Protein AF-A0A834P336-F1 (afdb_monomer_lite)

Structure (mmCIF, N/CA/C/O backbone):
data_AF-A0A834P336-F1
#
_entry.id   AF-A0A834P336-F1
#
loop_
_atom_site.group_PDB
_atom_site.id
_atom_site.type_symbol
_atom_site.label_atom_id
_atom_site.label_alt_id
_atom_site.label_comp_id
_atom_site.label_asym_id
_atom_site.label_entity_id
_atom_site.label_seq_id
_atom_site.pdbx_PDB_ins_code
_atom_site.Cartn_x
_atom_site.Cartn_y
_atom_site.Cartn_z
_atom_site.occupancy
_atom_site.B_iso_or_equiv
_atom_site.auth_seq_id
_atom_site.auth_comp_id
_atom_site.auth_asym_id
_atom_site.auth_atom_id
_atom_site.pdbx_PDB_model_num
ATOM 1 N N . MET A 1 1 ? 17.229 -11.995 11.593 1.00 33.75 1 MET A N 1
ATOM 2 C CA . MET A 1 1 ? 16.647 -12.210 10.253 1.00 33.75 1 MET A CA 1
ATOM 3 C C . MET A 1 1 ? 15.893 -10.932 9.916 1.00 33.75 1 MET A C 1
ATOM 5 O O . MET A 1 1 ? 14.907 -10.646 10.579 1.00 33.75 1 MET A O 1
ATOM 9 N N . ILE A 1 2 ? 16.453 -10.080 9.056 1.00 31.67 2 ILE A N 1
ATOM 10 C CA . ILE A 1 2 ? 15.857 -8.783 8.700 1.00 31.67 2 ILE A CA 1
ATOM 11 C C . ILE A 1 2 ? 14.957 -9.046 7.492 1.00 31.67 2 ILE A C 1
ATOM 13 O O . ILE A 1 2 ? 15.464 -9.443 6.446 1.00 31.67 2 ILE A O 1
ATOM 17 N N . TYR A 1 3 ? 13.643 -8.889 7.640 1.00 32.38 3 TYR A N 1
ATOM 18 C CA . TYR A 1 3 ? 12.737 -8.902 6.494 1.00 32.38 3 TYR A CA 1
ATOM 19 C C . TYR A 1 3 ? 12.752 -7.507 5.866 1.00 32.38 3 TYR A C 1
ATOM 21 O O . TYR A 1 3 ? 12.306 -6.540 6.479 1.00 32.38 3 TYR A O 1
ATOM 29 N N . GLU A 1 4 ? 13.308 -7.390 4.663 1.00 38.94 4 GLU A N 1
ATOM 30 C CA . GLU A 1 4 ? 13.214 -6.172 3.861 1.00 38.94 4 GLU A CA 1
ATOM 31 C C . GLU A 1 4 ? 11.845 -6.159 3.164 1.00 38.94 4 GLU A C 1
ATOM 33 O O . GLU A 1 4 ? 11.568 -6.988 2.293 1.00 38.94 4 GLU A O 1
ATOM 38 N N . VAL A 1 5 ? 10.961 -5.246 3.572 1.00 47.72 5 VAL A N 1
ATOM 39 C CA . VAL A 1 5 ? 9.657 -5.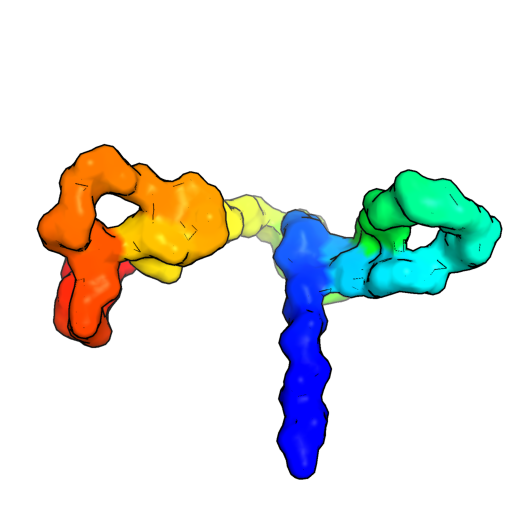049 2.925 1.00 47.72 5 VAL A CA 1
ATOM 40 C C . VAL A 1 5 ? 9.887 -4.305 1.609 1.00 47.72 5 VAL A C 1
ATOM 42 O O . VAL A 1 5 ? 10.105 -3.095 1.592 1.00 47.72 5 VAL A O 1
ATOM 45 N N . LYS A 1 6 ? 9.871 -5.036 0.492 1.00 50.91 6 LYS A N 1
ATOM 46 C CA . LYS A 1 6 ? 9.947 -4.457 -0.856 1.00 50.91 6 LYS A CA 1
ATOM 47 C C . LYS A 1 6 ? 8.554 -3.995 -1.278 1.00 50.91 6 LYS A C 1
ATOM 49 O O . LYS A 1 6 ? 7.677 -4.825 -1.498 1.00 50.91 6 LYS A O 1
ATOM 54 N N . ASN A 1 7 ? 8.359 -2.682 -1.387 1.00 49.75 7 ASN A N 1
ATOM 55 C CA . ASN A 1 7 ? 7.107 -2.085 -1.851 1.00 49.75 7 ASN A CA 1
ATOM 56 C C . ASN A 1 7 ? 7.101 -1.964 -3.383 1.00 49.75 7 ASN A C 1
ATOM 58 O O . ASN A 1 7 ? 8.090 -1.539 -3.985 1.00 49.75 7 ASN A O 1
ATOM 62 N N . TYR A 1 8 ? 5.979 -2.326 -4.006 1.00 52.62 8 TYR A N 1
ATOM 63 C CA . TYR A 1 8 ? 5.789 -2.284 -5.455 1.00 52.62 8 TYR A CA 1
ATOM 64 C C . TYR A 1 8 ? 4.554 -1.455 -5.797 1.00 52.62 8 TYR A C 1
ATOM 66 O O . TYR A 1 8 ? 3.504 -1.635 -5.187 1.00 52.62 8 TYR A O 1
ATOM 74 N N . LEU A 1 9 ? 4.662 -0.598 -6.814 1.00 52.56 9 LEU A N 1
ATOM 75 C CA . LEU A 1 9 ? 3.532 0.141 -7.385 1.00 52.56 9 LEU A CA 1
ATOM 76 C C . LEU A 1 9 ? 3.401 -0.242 -8.860 1.00 52.56 9 LEU A C 1
ATOM 78 O O . LEU A 1 9 ? 4.358 -0.078 -9.612 1.00 52.56 9 LEU A O 1
ATOM 82 N N . ASN A 1 10 ? 2.250 -0.768 -9.289 1.00 56.50 10 ASN A N 1
ATOM 83 C CA . ASN A 1 10 ? 1.966 -1.108 -10.696 1.00 56.50 10 ASN A CA 1
ATOM 84 C C . ASN A 1 10 ? 3.043 -1.972 -11.401 1.00 56.50 10 ASN A C 1
ATOM 86 O O . ASN A 1 10 ? 3.257 -1.839 -12.604 1.00 56.50 10 ASN A O 1
ATOM 90 N N . GLY A 1 11 ? 3.739 -2.846 -10.663 1.00 50.06 11 GLY A N 1
ATOM 91 C CA . GLY A 1 11 ? 4.795 -3.715 -11.207 1.00 50.06 11 GLY A CA 1
ATOM 92 C C . GLY A 1 11 ? 6.203 -3.121 -11.226 1.00 50.06 11 GLY A C 1
ATOM 93 O O . GLY A 1 11 ? 7.109 -3.727 -11.796 1.00 50.06 11 GLY A O 1
ATOM 94 N N . TYR A 1 12 ? 6.400 -1.966 -10.597 1.00 55.22 12 TYR A N 1
ATOM 95 C CA . TYR A 1 12 ? 7.688 -1.290 -10.518 1.00 55.22 12 TYR A CA 1
ATOM 96 C C . TYR A 1 12 ? 8.302 -1.439 -9.123 1.00 55.22 12 TYR A C 1
ATOM 98 O O . TYR A 1 12 ? 7.609 -1.290 -8.114 1.00 55.22 12 TYR A O 1
ATOM 106 N N . LEU A 1 13 ? 9.607 -1.731 -9.074 1.00 54.22 13 LEU A N 1
ATOM 107 C CA . LEU A 1 13 ? 10.395 -1.717 -7.840 1.00 54.22 13 LEU A CA 1
ATOM 108 C C . LEU A 1 13 ? 10.589 -0.269 -7.393 1.00 54.22 13 LEU A C 1
ATOM 110 O O . LEU A 1 13 ? 11.182 0.521 -8.131 1.00 54.22 13 LEU A O 1
ATOM 114 N N . VAL A 1 14 ? 10.117 0.060 -6.191 1.00 58.66 14 VAL A N 1
ATOM 115 C CA . VAL A 1 14 ? 10.369 1.355 -5.556 1.00 58.66 14 VAL A CA 1
ATOM 116 C C . VAL A 1 14 ? 11.638 1.236 -4.716 1.00 58.66 14 VAL A C 1
ATOM 118 O O . VAL A 1 14 ? 11.633 0.601 -3.663 1.00 58.66 14 VAL A O 1
ATOM 121 N N . THR A 1 15 ? 12.741 1.825 -5.182 1.00 53.56 15 THR A N 1
ATOM 122 C CA . THR A 1 15 ? 14.015 1.853 -4.441 1.00 53.56 15 THR A CA 1
ATOM 123 C C . THR A 1 15 ? 14.342 3.274 -3.971 1.00 53.56 15 THR A C 1
ATOM 125 O O . THR A 1 15 ? 14.328 4.173 -4.812 1.00 53.56 15 THR A O 1
ATOM 128 N N . PRO A 1 16 ? 14.706 3.509 -2.692 1.00 54.41 16 PRO A N 1
ATOM 129 C CA . PRO A 1 16 ? 14.867 4.865 -2.146 1.00 54.41 16 PRO A CA 1
ATOM 130 C C . PRO A 1 16 ? 16.126 5.633 -2.573 1.00 54.41 16 PRO A C 1
ATOM 132 O O . PRO A 1 16 ? 16.471 6.612 -1.919 1.00 54.41 16 PRO A O 1
ATOM 135 N N . ASN A 1 17 ? 16.884 5.200 -3.583 1.00 55.78 17 ASN A N 1
ATOM 136 C CA . ASN A 1 17 ? 18.174 5.836 -3.847 1.00 55.78 17 ASN A CA 1
ATOM 137 C C . ASN A 1 17 ? 18.572 5.792 -5.322 1.00 55.78 17 ASN A C 1
ATOM 139 O O . ASN A 1 17 ? 19.290 4.906 -5.782 1.00 55.78 17 ASN A O 1
ATOM 143 N N . CYS A 1 18 ? 18.118 6.790 -6.072 1.00 56.34 18 CYS A N 1
ATOM 144 C CA . CYS A 1 18 ? 18.607 7.070 -7.415 1.00 56.34 18 CYS A CA 1
ATOM 145 C C . CYS A 1 18 ? 19.246 8.463 -7.443 1.00 56.34 18 CYS A C 1
ATOM 147 O O . CYS A 1 18 ? 18.785 9.361 -8.129 1.00 56.34 18 CYS A O 1
ATOM 149 N N . LYS A 1 19 ? 20.373 8.561 -6.726 1.00 52.38 19 LYS A N 1
ATOM 150 C CA . LYS A 1 19 ? 21.331 9.679 -6.662 1.00 52.38 19 LYS A CA 1
ATOM 151 C C . LYS A 1 19 ? 20.922 10.880 -5.797 1.00 52.38 19 LYS A C 1
ATOM 153 O O . LYS A 1 19 ? 19.804 11.365 -5.820 1.00 52.38 19 LYS A O 1
ATOM 158 N N . ASN A 1 20 ? 21.920 11.326 -5.033 1.00 54.28 20 ASN A N 1
ATOM 159 C CA . ASN A 1 20 ? 21.906 12.420 -4.066 1.00 54.28 20 ASN A CA 1
ATOM 160 C C . ASN A 1 20 ? 21.373 13.729 -4.66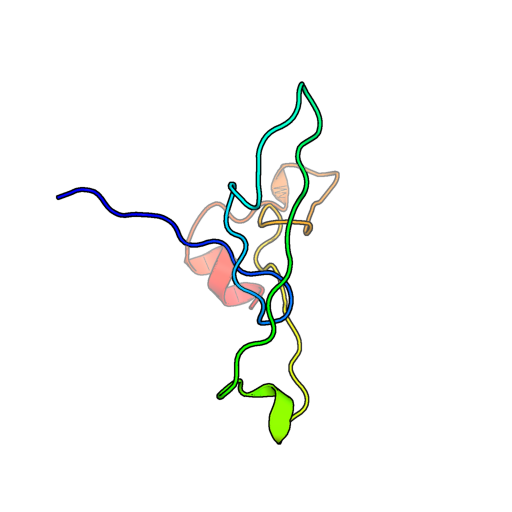9 1.00 54.28 20 ASN A C 1
ATOM 162 O O . ASN A 1 20 ? 21.9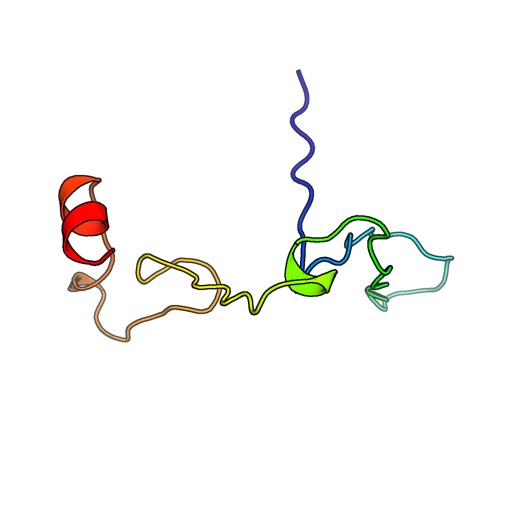47 14.155 -5.662 1.00 54.28 20 ASN A O 1
ATOM 166 N N . TYR A 1 21 ? 20.380 14.377 -4.043 1.00 41.84 21 TYR A N 1
ATOM 167 C CA . TYR A 1 21 ? 20.462 15.728 -3.455 1.00 41.84 21 TYR A CA 1
ATOM 168 C C . TYR A 1 21 ? 19.268 15.992 -2.507 1.00 41.84 21 TYR A C 1
ATOM 170 O O . TYR A 1 21 ? 18.312 15.228 -2.435 1.00 41.84 21 TYR A O 1
ATOM 178 N N . SER A 1 22 ? 19.426 17.034 -1.690 1.00 49.44 22 SER A N 1
ATOM 179 C CA . SER A 1 22 ? 18.705 17.410 -0.467 1.00 49.44 22 SER A CA 1
ATOM 180 C C . SER A 1 22 ? 17.173 17.427 -0.542 1.00 49.44 22 SER A C 1
ATOM 182 O O . SER A 1 22 ? 16.606 18.167 -1.336 1.00 49.44 22 SER A O 1
ATOM 184 N N . PHE A 1 23 ? 16.537 16.705 0.390 1.00 55.78 23 PHE A N 1
ATOM 185 C CA . PHE A 1 23 ? 15.121 16.817 0.774 1.00 55.78 23 PHE A CA 1
ATOM 186 C C . PHE A 1 23 ? 14.118 16.864 -0.389 1.00 55.78 23 PHE A C 1
ATOM 188 O O . PHE A 1 23 ? 13.216 17.693 -0.417 1.00 55.78 23 PHE A O 1
ATOM 195 N N . GLN A 1 24 ? 14.225 15.908 -1.305 1.00 48.72 24 GLN A N 1
ATOM 196 C CA . GLN A 1 24 ? 13.125 15.515 -2.175 1.00 48.72 24 GLN A CA 1
ATOM 197 C C . GLN A 1 24 ? 13.136 13.986 -2.256 1.00 48.72 24 GLN A C 1
ATOM 199 O O . GLN A 1 24 ? 14.161 13.384 -2.571 1.00 48.72 24 GLN A O 1
ATOM 204 N N . LEU A 1 25 ? 12.029 13.334 -1.884 1.00 60.03 25 LEU A N 1
ATOM 205 C CA . LEU A 1 25 ? 11.894 11.887 -2.050 1.00 60.03 25 LEU A CA 1
ATOM 206 C C . LEU A 1 25 ? 11.652 11.609 -3.540 1.00 60.03 25 LEU A C 1
ATOM 208 O O . LEU A 1 25 ? 10.508 11.488 -3.973 1.00 60.03 25 LEU A O 1
ATOM 212 N N . ASP A 1 26 ? 12.723 11.548 -4.327 1.00 55.41 26 ASP A N 1
ATOM 213 C CA . ASP A 1 26 ? 12.644 11.162 -5.735 1.00 55.41 26 ASP A CA 1
ATOM 214 C C . ASP A 1 26 ? 12.361 9.657 -5.830 1.00 55.41 26 ASP A C 1
ATOM 216 O O . ASP A 1 26 ? 13.252 8.805 -5.787 1.00 55.41 26 ASP A O 1
ATOM 220 N N . VAL A 1 27 ? 11.074 9.315 -5.919 1.00 65.75 27 VAL A N 1
ATOM 221 C CA . VAL A 1 27 ? 10.615 7.940 -6.131 1.00 65.75 27 VAL A CA 1
ATOM 222 C C . VAL A 1 27 ? 10.898 7.543 -7.577 1.00 65.75 27 VAL A C 1
ATOM 224 O O . VAL A 1 27 ? 10.270 8.040 -8.510 1.00 65.75 27 VAL A O 1
ATOM 227 N N . CYS A 1 28 ? 11.832 6.611 -7.765 1.00 57.00 28 CYS A N 1
ATOM 228 C CA . CYS A 1 28 ? 12.141 6.046 -9.075 1.00 57.00 28 CYS A CA 1
ATOM 229 C C . CYS A 1 28 ? 11.360 4.753 -9.324 1.00 57.00 28 CYS A C 1
ATOM 231 O O . CYS A 1 28 ? 11.333 3.844 -8.497 1.00 57.00 28 CYS A O 1
ATOM 233 N N . ILE A 1 29 ? 10.746 4.683 -10.502 1.00 69.75 29 ILE A N 1
ATOM 234 C CA . ILE A 1 29 ? 9.849 3.618 -10.948 1.00 69.75 29 ILE A CA 1
ATOM 235 C C . ILE A 1 29 ? 10.561 2.876 -12.095 1.00 69.75 29 ILE A C 1
ATOM 237 O O . ILE A 1 29 ? 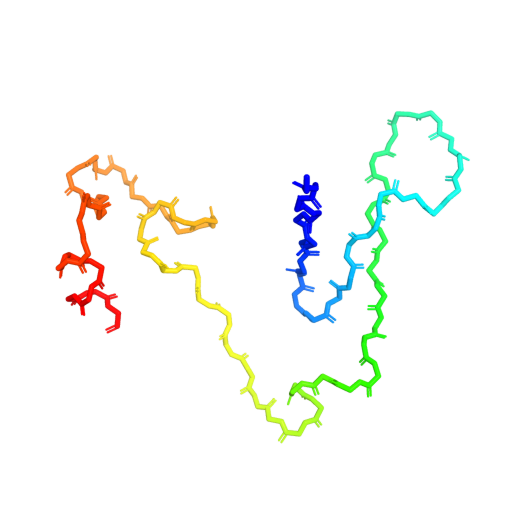10.739 3.429 -13.179 1.00 69.75 29 ILE A O 1
ATOM 241 N N . THR A 1 30 ? 11.018 1.634 -11.865 1.00 72.62 30 THR A N 1
ATOM 242 C CA . THR A 1 30 ? 11.752 0.815 -12.868 1.00 72.62 30 THR A CA 1
ATOM 243 C C . THR A 1 30 ? 10.938 -0.363 -13.419 1.00 72.62 30 THR A C 1
ATOM 245 O O . THR A 1 30 ? 10.330 -1.118 -12.658 1.00 72.62 30 THR A O 1
ATOM 248 N N . LYS A 1 31 ? 10.850 -0.487 -14.754 1.00 75.56 31 LYS A N 1
ATOM 249 C CA . LYS A 1 31 ? 9.990 -1.484 -15.418 1.00 75.56 31 LYS A CA 1
ATOM 250 C C . LYS A 1 31 ? 10.526 -2.897 -15.191 1.00 75.56 31 LYS A C 1
ATOM 252 O O . LYS A 1 31 ? 11.667 -3.188 -15.542 1.00 75.56 31 LYS A O 1
ATOM 257 N N . LEU A 1 32 ? 9.680 -3.793 -14.688 1.00 76.88 32 LEU A N 1
ATOM 258 C CA . LEU A 1 32 ? 10.021 -5.206 -14.541 1.00 76.88 32 LEU A CA 1
ATOM 259 C C . LEU A 1 32 ? 9.933 -5.942 -15.894 1.00 76.88 32 LEU A C 1
ATOM 261 O O . LEU A 1 32 ? 8.922 -5.862 -16.592 1.00 76.88 32 LEU A O 1
ATOM 265 N N . LEU A 1 33 ? 10.991 -6.679 -16.257 1.00 72.25 33 LEU A N 1
ATOM 266 C CA . LEU A 1 33 ? 11.103 -7.390 -17.544 1.00 72.25 33 LEU A CA 1
ATOM 267 C C . LEU A 1 33 ? 10.221 -8.651 -17.645 1.00 72.25 33 LEU A C 1
ATOM 269 O O . LEU A 1 33 ? 9.916 -9.083 -18.751 1.00 72.25 33 LEU A O 1
ATOM 273 N N . TYR A 1 34 ? 9.762 -9.202 -16.515 1.00 76.31 34 TYR A N 1
ATOM 274 C CA . TYR A 1 34 ? 8.917 -10.404 -16.451 1.00 76.31 34 TYR A CA 1
ATOM 275 C C . TYR A 1 34 ? 7.699 -10.182 -15.552 1.00 76.31 34 TYR A C 1
ATOM 277 O O . TYR A 1 34 ? 7.550 -10.796 -14.497 1.00 76.31 34 TYR A O 1
ATOM 285 N N . PHE A 1 35 ? 6.839 -9.252 -15.952 1.00 81.81 35 PHE A N 1
ATOM 286 C CA . PHE A 1 35 ? 5.642 -8.892 -15.206 1.00 81.81 35 PHE A CA 1
ATOM 287 C C . PHE A 1 35 ? 4.378 -9.486 -15.825 1.00 81.81 35 PHE A C 1
ATOM 289 O O . PHE A 1 35 ? 4.244 -9.575 -17.045 1.00 81.81 35 PHE A O 1
ATOM 296 N N . LEU A 1 36 ? 3.417 -9.862 -14.980 1.00 75.31 36 LEU A N 1
ATOM 297 C CA . LEU A 1 36 ? 2.202 -10.542 -15.430 1.00 75.31 36 LEU A CA 1
ATOM 298 C C . LEU A 1 36 ? 1.352 -9.675 -16.374 1.00 75.31 36 LEU A C 1
ATOM 300 O O . LEU A 1 36 ? 0.673 -10.226 -17.242 1.00 75.31 36 LEU A O 1
ATOM 304 N N . SER A 1 37 ? 1.444 -8.339 -16.286 1.00 79.19 37 SER A N 1
ATOM 305 C CA . SER A 1 37 ? 0.678 -7.454 -17.171 1.00 79.19 37 SER A CA 1
ATOM 306 C C . SER A 1 37 ? 1.193 -7.411 -18.611 1.00 79.19 37 SER A C 1
ATOM 308 O O . SER A 1 37 ? 0.543 -6.832 -19.475 1.00 79.19 37 SER A O 1
ATOM 310 N N . ILE A 1 38 ? 2.336 -8.046 -18.903 1.00 83.19 38 ILE A N 1
ATOM 311 C CA . ILE A 1 38 ? 2.871 -8.130 -20.270 1.00 83.19 38 ILE A CA 1
ATOM 312 C C . ILE A 1 38 ? 1.910 -8.899 -21.190 1.00 83.19 38 ILE A C 1
ATOM 314 O O . ILE A 1 38 ? 1.867 -8.634 -22.386 1.00 83.19 38 ILE A O 1
ATOM 318 N N . SER A 1 39 ? 1.135 -9.843 -20.646 1.00 86.19 39 SER A N 1
ATOM 319 C CA . SER A 1 39 ? 0.236 -10.702 -21.436 1.00 86.19 39 SER A CA 1
ATOM 320 C C . SER A 1 39 ? -1.205 -10.754 -20.924 1.00 86.19 39 SER A C 1
ATOM 322 O O . SER A 1 39 ? -2.031 -11.464 -21.496 1.00 86.19 39 SER A O 1
ATOM 324 N N . ARG A 1 40 ? -1.523 -10.052 -19.830 1.00 83.88 40 ARG A N 1
ATOM 325 C CA . ARG A 1 40 ? -2.824 -10.122 -19.151 1.00 83.88 40 ARG A CA 1
ATOM 326 C C . ARG A 1 40 ? -3.209 -8.757 -18.593 1.00 83.88 40 ARG A C 1
ATOM 328 O O . ARG A 1 40 ? -2.346 -7.955 -18.257 1.00 83.88 40 ARG A O 1
ATOM 335 N N . ASN A 1 41 ? -4.504 -8.523 -18.420 1.00 88.69 41 ASN A N 1
ATOM 336 C CA . ASN A 1 41 ? -4.978 -7.381 -17.644 1.00 88.69 41 ASN A CA 1
ATOM 337 C C . ASN A 1 41 ? -4.869 -7.719 -16.152 1.00 88.69 41 ASN A C 1
ATOM 339 O O . ASN A 1 41 ? -5.294 -8.797 -15.737 1.00 88.69 41 ASN A O 1
ATOM 343 N N . LEU A 1 42 ? -4.291 -6.815 -15.361 1.00 89.56 42 LEU A N 1
ATOM 344 C CA . LEU A 1 42 ? -4.189 -6.950 -13.907 1.00 89.56 42 LEU A CA 1
ATOM 345 C C . LEU A 1 42 ? -5.007 -5.852 -13.235 1.00 89.56 42 LEU A C 1
ATOM 347 O O . LEU A 1 42 ? -4.970 -4.704 -13.673 1.00 89.56 42 LEU A O 1
ATOM 351 N N . ILE A 1 43 ? -5.699 -6.207 -12.154 1.00 88.94 43 ILE A N 1
ATOM 352 C CA . ILE A 1 43 ? -6.382 -5.263 -11.270 1.00 88.94 43 ILE A CA 1
ATOM 353 C C . ILE A 1 43 ? -5.739 -5.404 -9.893 1.00 88.94 43 ILE A C 1
ATOM 355 O O . ILE A 1 43 ? -5.688 -6.503 -9.342 1.00 88.94 43 ILE A O 1
ATOM 359 N N . TYR A 1 44 ? -5.229 -4.294 -9.368 1.00 88.56 44 TYR A N 1
ATOM 360 C CA . TYR A 1 44 ? -4.707 -4.204 -8.009 1.00 88.56 44 TYR A CA 1
ATOM 361 C C . TYR A 1 44 ? -5.823 -3.717 -7.099 1.00 88.56 44 TYR A C 1
ATOM 363 O O . TYR A 1 44 ? -6.380 -2.647 -7.334 1.00 88.56 44 TYR A O 1
ATOM 371 N N . ILE A 1 45 ? -6.173 -4.527 -6.104 1.00 89.50 45 ILE A N 1
ATOM 372 C CA . ILE A 1 45 ? -7.237 -4.224 -5.151 1.00 89.50 45 ILE A CA 1
ATOM 373 C C . ILE A 1 45 ? -6.623 -4.241 -3.759 1.00 89.50 45 ILE A C 1
ATOM 375 O O . ILE A 1 45 ? -6.163 -5.286 -3.299 1.00 89.50 45 ILE A O 1
ATOM 379 N N . ASP A 1 46 ? -6.655 -3.093 -3.090 1.00 85.75 46 ASP A N 1
ATOM 380 C CA . ASP A 1 46 ? -6.327 -3.003 -1.674 1.00 85.75 46 ASP A CA 1
ATOM 381 C C . ASP A 1 46 ? -7.561 -3.449 -0.873 1.00 85.75 46 ASP A C 1
ATOM 383 O O . ASP A 1 46 ? -8.512 -2.695 -0.681 1.00 85.75 46 ASP A O 1
ATOM 387 N N . ASN A 1 47 ? -7.589 -4.710 -0.462 1.00 87.38 47 ASN A N 1
ATOM 388 C CA . ASN A 1 47 ? -8.665 -5.323 0.321 1.00 87.38 47 ASN A CA 1
ATOM 389 C C . ASN A 1 47 ? -8.040 -5.913 1.597 1.00 87.38 47 ASN A C 1
ATOM 391 O O . ASN A 1 47 ? -7.002 -6.572 1.482 1.00 87.38 47 ASN A O 1
ATOM 395 N N . PRO A 1 48 ? -8.643 -5.722 2.790 1.00 89.56 48 PRO A N 1
ATOM 396 C CA . PRO A 1 48 ? -9.960 -5.119 3.073 1.00 89.56 48 PRO A CA 1
ATOM 397 C C . PRO A 1 48 ? -9.916 -3.596 3.260 1.00 89.56 48 PRO A C 1
ATOM 399 O O . PRO A 1 48 ? -8.860 -2.969 3.166 1.00 89.56 48 PRO A O 1
ATOM 402 N N . VAL A 1 49 ? -11.070 -3.001 3.575 1.00 86.56 49 VAL A N 1
ATOM 403 C CA . VAL A 1 49 ? -11.173 -1.612 4.051 1.00 86.56 49 VAL A CA 1
ATOM 404 C C . VAL A 1 49 ? -10.175 -1.376 5.193 1.00 86.56 49 VAL A C 1
ATOM 406 O O . VAL A 1 49 ? -10.125 -2.144 6.151 1.00 86.56 49 VAL A O 1
ATOM 409 N N . GLY A 1 50 ? -9.378 -0.316 5.071 1.00 83.44 50 GLY A N 1
ATOM 410 C CA . GLY A 1 50 ? -8.230 0.007 5.922 1.00 83.44 50 GLY A CA 1
ATOM 411 C C . GLY A 1 50 ? -6.874 -0.401 5.354 1.00 83.44 50 GLY A C 1
ATOM 412 O O . GLY A 1 50 ? -5.853 -0.058 5.946 1.00 83.44 50 GLY A O 1
ATOM 413 N N . THR A 1 51 ? -6.841 -1.083 4.208 1.00 85.06 51 THR A N 1
ATOM 414 C CA . THR A 1 51 ? -5.601 -1.442 3.509 1.00 85.06 51 THR A CA 1
ATOM 415 C C . THR A 1 51 ? -5.292 -0.416 2.427 1.00 85.06 51 THR A C 1
ATOM 417 O O . THR A 1 51 ? -6.162 -0.094 1.622 1.00 85.06 51 THR A O 1
ATOM 420 N N . GLY A 1 52 ? -4.053 0.080 2.383 1.00 86.38 52 GLY A N 1
ATOM 421 C CA . GLY A 1 52 ? -3.587 0.988 1.331 1.00 86.38 52 GLY A CA 1
ATOM 422 C C . GLY A 1 52 ? -4.475 2.227 1.185 1.00 86.38 52 GLY A C 1
ATOM 423 O O . GLY A 1 52 ? -4.581 3.029 2.114 1.00 86.38 52 GLY A O 1
ATOM 424 N N . TYR A 1 53 ? -5.109 2.375 0.020 1.00 86.44 53 TYR A N 1
ATOM 425 C CA . TYR A 1 53 ? -6.025 3.487 -0.273 1.00 86.44 53 TYR A CA 1
ATOM 426 C C . TYR A 1 53 ? -7.514 3.157 -0.097 1.00 86.44 53 TYR A C 1
ATOM 428 O O . TYR A 1 53 ? -8.364 4.004 -0.379 1.00 86.44 53 TYR A O 1
ATOM 436 N N . SER A 1 54 ? -7.857 1.964 0.383 1.00 84.19 54 SER A N 1
ATOM 437 C CA . SER A 1 54 ? -9.240 1.596 0.689 1.00 84.19 54 SER A CA 1
ATOM 438 C C . SER A 1 54 ? -9.607 2.051 2.099 1.00 84.19 54 SER A C 1
ATOM 440 O O . SER A 1 54 ? -9.061 1.540 3.071 1.00 84.19 54 SER A O 1
ATOM 442 N N . PHE A 1 55 ? -10.548 2.990 2.240 1.00 89.38 55 PHE A N 1
ATOM 443 C CA . PHE A 1 55 ? -10.962 3.540 3.538 1.00 89.38 55 PHE A CA 1
ATOM 444 C C . PHE A 1 55 ? -12.478 3.748 3.644 1.00 89.38 55 PHE A C 1
ATOM 446 O O . PHE A 1 55 ? -13.197 3.827 2.649 1.00 89.38 55 PHE A O 1
ATOM 453 N N . THR A 1 56 ? -12.953 3.866 4.881 1.00 87.19 56 THR A N 1
ATOM 454 C CA . THR A 1 56 ? -14.343 4.169 5.242 1.00 87.19 56 THR A CA 1
ATOM 455 C C . THR A 1 56 ? -14.370 5.340 6.223 1.00 87.19 56 THR A C 1
ATOM 457 O O . THR A 1 56 ? -13.394 5.601 6.925 1.00 87.19 56 THR A O 1
ATOM 460 N N . ARG A 1 57 ? -15.498 6.056 6.285 1.00 89.56 57 ARG A N 1
ATOM 461 C CA . ARG A 1 57 ? -15.748 7.068 7.329 1.00 89.56 57 ARG A CA 1
ATOM 462 C C . ARG A 1 57 ? -16.304 6.469 8.620 1.00 89.56 57 ARG A C 1
ATOM 464 O O . ARG A 1 57 ? -16.423 7.186 9.607 1.00 89.56 57 ARG A O 1
ATOM 471 N N . ASN A 1 58 ? -16.711 5.206 8.590 1.00 88.00 58 ASN A N 1
ATOM 472 C CA . ASN A 1 58 ? -17.318 4.526 9.721 1.00 88.00 58 ASN A CA 1
ATOM 473 C C . ASN A 1 58 ? -16.370 3.449 10.244 1.00 88.00 58 ASN A C 1
ATOM 475 O O . ASN A 1 58 ? -16.155 2.429 9.593 1.00 88.00 58 ASN A O 1
ATOM 479 N N . ASP A 1 59 ? -15.870 3.653 11.459 1.00 83.88 59 ASP A N 1
ATOM 480 C CA . ASP A 1 59 ? -14.869 2.780 12.076 1.00 83.88 59 ASP A CA 1
ATOM 481 C C . ASP A 1 59 ? -15.343 1.332 12.281 1.00 83.88 59 ASP A C 1
ATOM 483 O O . ASP A 1 59 ? -14.540 0.430 12.506 1.00 83.88 59 ASP A O 1
ATOM 487 N N . LYS A 1 60 ? -16.650 1.076 12.185 1.00 85.50 60 LYS A N 1
ATOM 488 C CA . LYS A 1 60 ? -17.214 -0.274 12.303 1.00 85.50 60 LYS A CA 1
ATOM 489 C C . LYS A 1 60 ? -17.035 -1.128 11.048 1.00 85.50 60 LYS A C 1
ATOM 491 O O . LYS A 1 60 ? -17.199 -2.341 11.145 1.00 85.50 60 LYS A O 1
ATOM 496 N N . ASP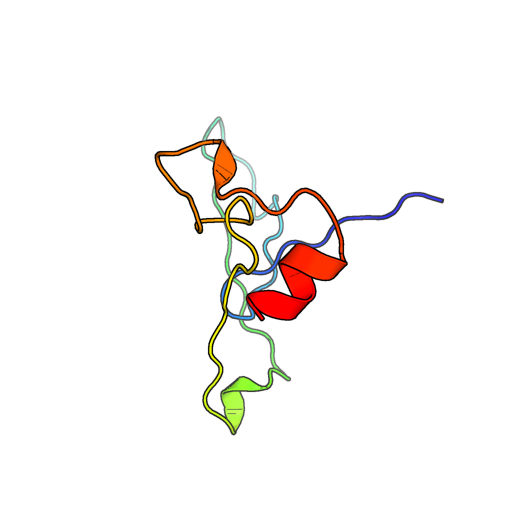 A 1 61 ? -16.716 -0.521 9.905 1.00 83.06 61 ASP A N 1
ATOM 497 C CA . ASP A 1 61 ? -16.594 -1.242 8.630 1.00 83.06 61 ASP A CA 1
ATOM 498 C C . ASP A 1 61 ? -15.153 -1.716 8.360 1.00 83.06 61 ASP A C 1
ATOM 500 O O . ASP A 1 61 ? -14.897 -2.385 7.359 1.00 83.06 61 ASP A O 1
ATOM 504 N N . TYR A 1 62 ? -14.206 -1.407 9.256 1.00 83.81 62 TYR A N 1
ATOM 505 C CA . TYR A 1 62 ? -12.876 -2.011 9.222 1.00 83.81 62 TYR A CA 1
ATOM 506 C C . TYR A 1 62 ? -12.966 -3.493 9.587 1.00 83.81 62 TYR A C 1
ATOM 508 O O . TYR A 1 62 ? -13.542 -3.874 10.610 1.00 83.81 62 TYR A O 1
ATOM 516 N N . ALA A 1 63 ? -12.356 -4.340 8.760 1.00 86.38 63 ALA A N 1
ATOM 517 C CA . ALA A 1 63 ? -12.256 -5.756 9.071 1.00 86.38 63 ALA A CA 1
ATOM 518 C C . ALA A 1 63 ? -11.342 -5.950 10.291 1.00 86.38 63 ALA A C 1
ATOM 520 O O . ALA A 1 63 ? -10.192 -5.519 10.303 1.00 86.38 63 ALA A O 1
ATOM 521 N N . SER A 1 64 ? -11.866 -6.613 11.318 1.00 86.12 64 SER A N 1
ATOM 522 C CA . SER A 1 64 ? -11.185 -6.837 12.604 1.00 86.12 64 SER A CA 1
ATOM 523 C C . SER A 1 64 ? -10.775 -8.293 12.830 1.00 86.12 64 SER A C 1
ATOM 525 O O . SER A 1 64 ? -10.102 -8.603 13.808 1.00 86.12 64 SER A O 1
ATOM 527 N N . ASN A 1 65 ? -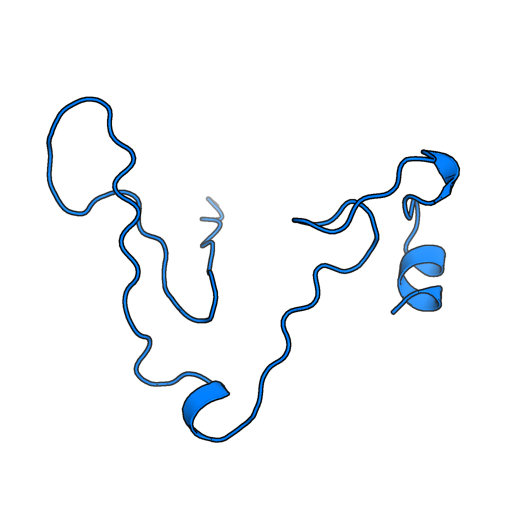11.198 -9.196 11.944 1.00 84.31 65 ASN A N 1
ATOM 528 C CA . ASN A 1 65 ? -10.861 -10.616 11.974 1.00 84.31 65 ASN A CA 1
ATOM 529 C C . ASN A 1 65 ? -10.914 -11.221 10.566 1.00 84.31 65 ASN A C 1
ATOM 531 O O . ASN A 1 65 ? -11.494 -10.655 9.636 1.00 84.31 65 ASN A O 1
ATOM 535 N N . GLU A 1 66 ? -10.343 -12.410 10.428 1.00 80.81 66 GLU A N 1
ATOM 536 C CA . GLU A 1 66 ? -10.148 -13.123 9.167 1.00 80.81 66 GLU A CA 1
ATOM 537 C C . GLU A 1 66 ? -11.478 -13.514 8.512 1.00 80.81 66 GLU A C 1
ATOM 539 O O . GLU A 1 66 ? -11.602 -13.507 7.288 1.00 80.81 66 GLU A O 1
ATOM 544 N N . ILE A 1 67 ? -12.506 -13.795 9.320 1.00 85.00 67 ILE A N 1
ATOM 545 C CA . ILE A 1 67 ? -13.848 -14.131 8.824 1.00 85.00 67 ILE A CA 1
ATOM 546 C C . ILE A 1 67 ? -14.476 -12.918 8.124 1.00 85.00 67 ILE A C 1
ATOM 548 O O . ILE A 1 67 ? -15.153 -13.068 7.105 1.00 85.00 67 ILE A O 1
ATOM 552 N N . GLN A 1 68 ? -14.264 -11.709 8.647 1.00 82.19 68 GLN A N 1
ATOM 553 C CA . GLN A 1 68 ? -14.742 -10.478 8.017 1.00 82.19 68 GLN A CA 1
ATOM 554 C C . GLN A 1 68 ? -13.992 -10.167 6.723 1.00 82.19 68 GLN A C 1
ATOM 556 O O . GLN A 1 68 ? -14.638 -9.749 5.765 1.00 82.19 68 GLN A O 1
ATOM 561 N N . VAL A 1 69 ? -12.681 -10.423 6.662 1.00 82.62 69 VAL A N 1
ATOM 562 C CA . VAL A 1 69 ? -11.905 -10.293 5.417 1.00 82.62 69 VAL A CA 1
ATOM 563 C C . VAL A 1 69 ? -12.465 -11.232 4.350 1.00 82.62 69 VAL A C 1
ATOM 565 O O . VAL A 1 69 ? -12.807 -10.788 3.257 1.00 82.62 69 VAL A O 1
ATOM 568 N N . ALA A 1 70 ? -12.661 -12.509 4.692 1.00 78.00 70 ALA A N 1
ATOM 569 C CA . ALA A 1 70 ? -13.144 -13.526 3.758 1.00 78.00 70 ALA A CA 1
ATOM 570 C C . ALA A 1 70 ? -14.553 -13.248 3.206 1.00 78.00 70 ALA A C 1
ATOM 572 O O . ALA A 1 70 ? -14.863 -13.653 2.092 1.00 78.00 70 ALA A O 1
ATOM 573 N N . ARG A 1 71 ? -15.417 -12.561 3.964 1.00 77.38 71 ARG A N 1
ATOM 574 C CA . ARG A 1 71 ? -16.766 -12.181 3.506 1.00 77.38 71 ARG A CA 1
ATOM 575 C C . ARG A 1 71 ? -16.787 -11.003 2.532 1.00 77.38 71 ARG A C 1
ATOM 577 O O . ARG A 1 71 ? -17.779 -10.845 1.830 1.00 77.38 71 ARG A O 1
ATOM 584 N N . HIS A 1 72 ? -15.742 -10.180 2.525 1.00 64.50 72 HIS A N 1
ATOM 585 C CA . HIS A 1 72 ? -15.646 -8.970 1.704 1.00 64.50 72 HIS A CA 1
ATOM 586 C C . HIS A 1 72 ? -14.557 -9.079 0.621 1.00 64.50 72 HIS A C 1
ATOM 588 O O . HIS A 1 72 ? -14.165 -8.059 0.055 1.00 64.50 72 HIS A O 1
ATOM 594 N N . SER A 1 73 ? -14.073 -10.302 0.359 1.00 56.44 73 SER A N 1
ATOM 595 C CA . SER A 1 73 ? -13.058 -10.629 -0.653 1.00 56.44 73 SER A CA 1
ATOM 596 C C . SER A 1 73 ? -13.648 -11.273 -1.898 1.00 56.44 73 SER A C 1
ATOM 598 O O . SER A 1 73 ? -14.630 -12.033 -1.756 1.00 56.44 73 SER A O 1
#

Organism: Vespula pensylvanica (NCBI:txid30213)

Foldseek 3Di:
DDDDDFDDDPQFTFDQDDDDDPDDRPTDGDHDPDDPVVPDDDDDDQDDAVGDPRHDPDPVLDDPDPVSRVVRD

Radius of gyration: 16.89 Å; chains: 1; bounding box: 39×32×34 Å

InterPro domains:
  IPR001563 Peptidase S10, serine carboxypeptidase [PF00450] (40-72)
  IPR029058 Alpha/Beta hydrolase fold [G3DSA:3.40.50.1820] (8-73)
  IPR029058 Alpha/Beta hydrolase fold [SSF53474] (40-72)

Sequence (73 aa):
MIYEVKNYLNGYLVTPNCKNYSFQLDVCITKLLYFLSISRNLIYIDNPVGTGYSFTRNDKDYASNEIQVARHS

pLDDT: mean 70.31, std 17.0, range [31.67, 89.56]

Secondary structure (DSSP, 8-state):
-------EETTEEEES-SS--TT----EEEE-TT-GGGTS-------STTSTT---SSGGGS--SHHHHHHT-